Protein AF-A0A015LJF4-F1 (afdb_monomer_lite)

Radius of gyration: 34.64 Å; chains: 1; bounding box: 94×81×57 Å

Structure (mmCIF, N/CA/C/O backbone):
data_AF-A0A015LJF4-F1
#
_entry.id   AF-A0A015LJF4-F1
#
loop_
_atom_site.group_PDB
_atom_site.id
_atom_site.type_symbol
_atom_site.label_atom_id
_atom_site.label_alt_id
_atom_site.label_comp_id
_atom_site.label_asym_id
_atom_site.label_entity_id
_atom_site.label_seq_id
_atom_site.pdbx_PDB_ins_code
_atom_site.Cartn_x
_atom_site.Cartn_y
_atom_site.Cartn_z
_atom_site.occupancy
_atom_site.B_iso_or_equiv
_atom_site.auth_seq_id
_atom_site.auth_comp_id
_atom_site.auth_asym_id
_atom_site.auth_atom_id
_atom_site.pdbx_PDB_model_num
ATOM 1 N N . MET A 1 1 ? -58.225 13.973 31.823 1.00 48.03 1 MET A N 1
ATOM 2 C CA . MET A 1 1 ? -57.434 14.891 32.662 1.00 48.03 1 MET A CA 1
ATOM 3 C C . MET A 1 1 ? -56.387 15.486 31.746 1.00 48.03 1 MET A C 1
ATOM 5 O O . MET A 1 1 ? -55.594 14.730 31.207 1.00 48.03 1 MET A O 1
ATOM 9 N N . LEU A 1 2 ? -56.535 16.777 31.457 1.00 53.69 2 LEU A N 1
ATOM 10 C CA . LEU A 1 2 ? -55.571 17.608 30.741 1.00 53.69 2 LEU A CA 1
ATOM 11 C C . LEU A 1 2 ? -54.615 18.180 31.788 1.00 53.69 2 LEU A C 1
ATOM 13 O O . LEU A 1 2 ? -55.106 18.672 32.804 1.00 53.69 2 LEU A O 1
ATOM 17 N N . THR A 1 3 ? -53.315 18.125 31.532 1.00 62.03 3 THR A N 1
ATOM 18 C CA . THR A 1 3 ? -52.329 19.030 32.133 1.00 62.03 3 THR A CA 1
ATOM 19 C C . THR A 1 3 ? -51.267 19.300 31.078 1.00 62.03 3 THR A C 1
ATOM 21 O O . THR A 1 3 ? -50.456 18.425 30.769 1.00 62.03 3 THR A O 1
ATOM 24 N N . ASP A 1 4 ? -51.372 20.483 30.484 1.00 64.12 4 ASP A N 1
ATOM 25 C CA . ASP A 1 4 ? -50.277 21.211 29.863 1.00 64.12 4 ASP A CA 1
ATOM 26 C C . ASP A 1 4 ? -49.318 21.658 30.977 1.00 64.12 4 ASP A C 1
ATOM 28 O O . ASP A 1 4 ? -49.781 22.138 32.009 1.00 64.12 4 ASP A O 1
ATOM 32 N N . ASP A 1 5 ? -48.013 21.517 30.766 1.00 67.25 5 ASP A N 1
ATOM 33 C CA . ASP A 1 5 ? -47.002 22.281 31.499 1.00 67.25 5 ASP A CA 1
ATOM 34 C C . ASP A 1 5 ? -45.886 22.637 30.512 1.00 67.25 5 ASP A C 1
ATOM 36 O O . ASP A 1 5 ? -44.986 21.848 30.211 1.00 67.25 5 ASP A O 1
ATOM 40 N N . ASP A 1 6 ? -46.020 23.843 29.965 1.00 61.16 6 ASP A N 1
ATOM 41 C CA . ASP A 1 6 ? -44.953 24.627 29.363 1.00 61.16 6 ASP A CA 1
ATOM 42 C C . ASP A 1 6 ? -43.859 24.893 30.407 1.00 61.16 6 ASP A C 1
ATOM 44 O O . ASP A 1 6 ? -44.123 25.318 31.533 1.00 61.16 6 ASP A O 1
ATOM 48 N N . SER A 1 7 ? -42.599 24.712 30.029 1.00 68.25 7 SER A N 1
ATOM 49 C CA . SER A 1 7 ? -41.483 25.343 30.731 1.00 68.25 7 SER A CA 1
ATOM 50 C C . SER A 1 7 ? -40.497 25.868 29.703 1.00 68.25 7 SER A C 1
ATOM 52 O O . SER A 1 7 ? -39.673 25.143 29.152 1.00 68.25 7 SER A O 1
ATOM 54 N N . ASN A 1 8 ? -40.684 27.159 29.441 1.00 58.44 8 ASN A N 1
ATOM 55 C CA . ASN A 1 8 ? -39.765 28.078 28.800 1.00 58.44 8 ASN A CA 1
ATOM 56 C C . ASN A 1 8 ? -38.510 28.245 29.671 1.00 58.44 8 ASN A C 1
ATOM 58 O O . ASN A 1 8 ? -38.630 28.511 30.868 1.00 58.44 8 ASN A O 1
ATOM 62 N N . SER A 1 9 ? -37.330 28.159 29.069 1.00 62.78 9 SER A N 1
ATOM 63 C CA . SER A 1 9 ? -36.125 28.807 29.590 1.00 62.78 9 SER A CA 1
ATOM 64 C C . SER A 1 9 ? -35.284 29.248 28.398 1.00 62.78 9 SER A C 1
ATOM 66 O O . SER A 1 9 ? -34.620 28.440 27.748 1.00 62.78 9 SER A O 1
ATOM 68 N N . GLU A 1 10 ? -35.425 30.527 28.078 1.00 61.78 10 GLU A N 1
ATOM 69 C CA . GLU A 1 10 ? -34.532 31.298 27.224 1.00 61.78 10 GLU A CA 1
ATOM 70 C C . GLU A 1 10 ? -33.283 31.612 28.054 1.00 61.78 10 GLU A C 1
ATOM 72 O O . GLU A 1 10 ? -33.406 32.246 29.099 1.00 61.78 10 GLU A O 1
ATOM 77 N N . ASP A 1 11 ? -32.111 31.168 27.603 1.00 61.28 11 ASP A N 1
ATOM 78 C CA . ASP A 1 11 ? -30.831 31.677 28.090 1.00 61.28 11 ASP A CA 1
ATOM 79 C C . ASP A 1 11 ? -30.094 32.272 26.884 1.00 61.28 11 ASP A C 1
ATOM 81 O O . ASP A 1 11 ? -29.733 31.584 25.926 1.00 61.28 11 ASP A O 1
ATOM 85 N N . GLU A 1 12 ? -29.999 33.597 26.924 1.00 63.25 12 GLU A N 1
ATOM 86 C CA . GLU A 1 12 ? -29.239 34.468 26.037 1.00 63.25 12 GLU A CA 1
ATOM 87 C C . GLU A 1 12 ? -27.802 34.522 26.569 1.00 63.25 12 GLU A C 1
ATOM 89 O O . GLU A 1 12 ? -27.592 35.001 27.682 1.00 63.25 12 GLU A O 1
ATOM 94 N N . ASP A 1 13 ? -26.823 34.070 25.785 1.00 64.69 13 ASP A N 1
ATOM 95 C CA . ASP A 1 13 ? -25.406 34.314 26.067 1.00 64.69 13 ASP A CA 1
ATOM 96 C C . ASP A 1 13 ? -24.852 35.289 25.015 1.00 64.69 13 ASP A C 1
ATOM 98 O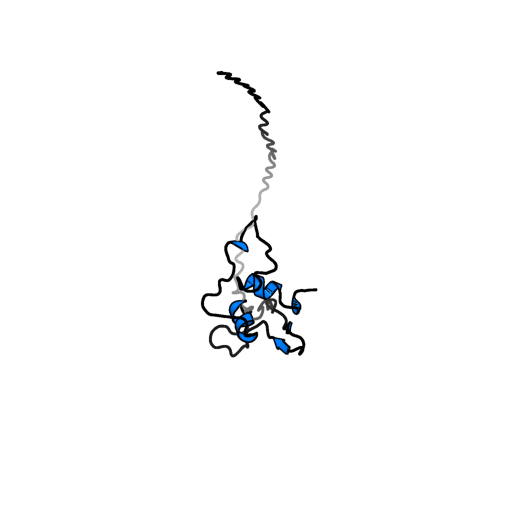 O . ASP A 1 13 ? -24.567 34.937 23.866 1.00 64.69 13 ASP A O 1
ATOM 102 N N . ASP A 1 14 ? -24.777 36.542 25.456 1.00 62.66 14 ASP A N 1
ATOM 103 C CA . ASP A 1 14 ? -24.052 37.680 24.899 1.00 62.66 14 ASP A CA 1
ATOM 104 C C . ASP A 1 14 ? -22.585 37.563 25.334 1.00 62.66 14 ASP A C 1
ATOM 106 O O . ASP A 1 14 ? -22.309 37.586 26.530 1.00 62.66 14 ASP A O 1
ATOM 110 N N . ASP A 1 15 ? -21.646 37.421 24.395 1.00 62.78 15 ASP A N 1
ATOM 111 C CA . ASP A 1 15 ? -20.235 37.660 24.701 1.00 62.78 15 ASP A CA 1
ATOM 112 C C . ASP A 1 15 ? -19.442 38.142 23.475 1.00 62.78 15 ASP A C 1
ATOM 114 O O . ASP A 1 15 ? -18.904 37.375 22.677 1.00 62.78 15 ASP A O 1
ATOM 118 N N . SER A 1 16 ? -19.380 39.472 23.404 1.00 66.50 16 SER A N 1
ATOM 119 C CA . SER A 1 16 ? -18.151 40.273 23.343 1.00 66.50 16 SER A CA 1
ATOM 120 C C . SER A 1 16 ? -17.281 40.231 22.075 1.00 66.50 16 SER A C 1
ATOM 122 O O . SER A 1 16 ? -16.502 39.312 21.822 1.00 66.50 16 SER A O 1
ATOM 124 N N . ASP A 1 17 ? -17.342 41.362 21.365 1.00 59.78 17 ASP A N 1
ATOM 125 C CA . ASP A 1 17 ? -16.367 41.881 20.403 1.00 59.78 17 ASP A CA 1
ATOM 126 C C . ASP A 1 17 ? -14.935 41.943 20.957 1.00 59.78 17 ASP A C 1
ATOM 128 O O . ASP A 1 17 ? -14.692 42.420 22.069 1.00 59.78 17 ASP A O 1
ATOM 132 N N . SER A 1 18 ? -13.968 41.623 20.098 1.00 64.19 18 SER A N 1
ATOM 133 C CA . SER A 1 18 ? -12.651 42.263 20.142 1.00 64.19 18 SER A CA 1
ATOM 134 C C . SER A 1 18 ? -12.087 42.395 18.726 1.00 64.19 18 SER A C 1
ATOM 136 O O . SER A 1 18 ? -11.568 41.435 18.152 1.00 64.19 18 SER A O 1
ATOM 138 N N . GLU A 1 19 ? -12.226 43.595 18.167 1.00 62.72 19 GLU A N 1
ATOM 139 C CA . GLU A 1 19 ? -11.496 44.080 16.997 1.00 62.72 19 GLU A CA 1
ATOM 140 C C . GLU A 1 19 ? -10.060 44.426 17.431 1.00 62.72 19 GLU A C 1
ATOM 142 O O . GLU A 1 19 ? -9.866 45.314 18.259 1.00 62.72 19 GLU A O 1
ATOM 147 N N . ASP A 1 20 ? -9.052 43.730 16.895 1.00 61.22 20 ASP A N 1
ATOM 148 C CA . ASP A 1 20 ? -7.645 44.118 17.057 1.00 61.22 20 ASP A CA 1
ATOM 149 C C . ASP A 1 20 ? -7.219 44.982 15.862 1.00 61.22 20 ASP A C 1
ATOM 151 O O . ASP A 1 20 ? -6.959 44.505 14.752 1.00 61.22 20 ASP A O 1
ATOM 155 N N . GLU A 1 21 ? -7.180 46.285 16.122 1.00 61.91 21 GLU A N 1
ATOM 156 C CA . GLU A 1 21 ? -6.672 47.341 15.256 1.00 61.91 21 GLU A CA 1
ATOM 157 C C . GLU A 1 21 ? -5.141 47.473 15.391 1.00 61.91 21 GLU A C 1
ATOM 159 O O . GLU A 1 21 ? -4.610 47.620 16.485 1.00 61.91 21 GLU A O 1
ATOM 164 N N . ASN A 1 22 ? -4.471 47.496 14.236 1.00 54.69 22 ASN A N 1
ATOM 165 C CA . ASN A 1 22 ? -3.337 48.358 13.877 1.00 54.69 22 ASN A CA 1
ATOM 166 C C . ASN A 1 22 ? -2.115 48.491 14.822 1.00 54.69 22 ASN A C 1
ATOM 168 O O . ASN A 1 22 ? -2.153 49.234 15.796 1.00 54.69 22 ASN A O 1
ATOM 172 N N . GLU A 1 23 ? -0.952 48.015 14.358 1.00 61.44 23 GLU A N 1
ATOM 173 C CA . GLU A 1 23 ? 0.319 48.726 14.570 1.00 61.44 23 GLU A CA 1
ATOM 174 C C . GLU A 1 23 ? 1.063 48.871 13.233 1.00 61.44 23 GLU A C 1
ATOM 176 O O . GLU A 1 23 ? 1.522 47.911 12.612 1.00 61.44 23 GLU A O 1
ATOM 181 N N . SER A 1 24 ? 1.108 50.114 12.765 1.00 59.81 24 SER A N 1
ATOM 182 C CA . SER A 1 24 ? 1.909 50.605 11.654 1.00 59.81 24 SER A CA 1
ATOM 183 C C . SER A 1 24 ? 3.234 51.137 12.198 1.00 59.81 24 SER A C 1
ATOM 185 O O . SER A 1 24 ? 3.218 52.151 12.896 1.00 59.81 24 SER A O 1
ATOM 187 N N . ASP A 1 25 ? 4.356 50.513 11.835 1.00 61.81 25 ASP A N 1
ATOM 188 C CA . ASP A 1 25 ? 5.683 51.077 12.087 1.00 61.81 25 ASP A CA 1
ATOM 189 C C . ASP A 1 25 ? 6.208 51.811 10.846 1.00 61.81 25 ASP A C 1
ATOM 191 O O . ASP A 1 25 ? 6.354 51.266 9.748 1.00 61.81 25 ASP A O 1
ATOM 195 N N . ASP A 1 26 ? 6.424 53.099 11.081 1.00 55.38 26 ASP A N 1
ATOM 196 C CA . ASP A 1 26 ? 6.945 54.154 10.228 1.00 55.38 26 ASP A CA 1
ATOM 197 C C . ASP A 1 26 ? 8.483 54.110 10.297 1.00 55.38 26 ASP A C 1
ATOM 199 O O . ASP A 1 26 ? 9.055 54.372 11.352 1.00 55.38 26 ASP A O 1
ATOM 203 N N . ASP A 1 27 ? 9.165 53.777 9.198 1.00 61.50 27 ASP A N 1
ATOM 204 C CA . ASP A 1 27 ? 10.615 53.982 9.074 1.00 61.50 27 ASP A CA 1
ATOM 205 C C . ASP A 1 27 ? 10.869 55.061 8.019 1.00 61.50 27 ASP A C 1
ATOM 207 O O . ASP A 1 27 ? 10.955 54.826 6.807 1.00 61.50 27 ASP A O 1
ATOM 211 N N . SER A 1 28 ? 10.931 56.289 8.523 1.00 59.94 28 SER A N 1
ATOM 212 C CA . SER A 1 28 ? 11.293 57.487 7.785 1.00 59.94 28 SER A CA 1
ATOM 213 C C . SER A 1 28 ? 12.808 57.578 7.545 1.00 59.94 28 SER A C 1
ATOM 215 O O . SER A 1 28 ? 13.604 57.577 8.475 1.00 59.94 28 SER A O 1
ATOM 217 N N . ASP A 1 29 ? 13.139 57.752 6.264 1.00 55.34 29 ASP A N 1
ATOM 218 C CA . ASP A 1 29 ? 14.147 58.642 5.661 1.00 55.34 29 ASP A CA 1
ATOM 219 C C . ASP A 1 29 ? 15.627 58.571 6.095 1.00 55.34 29 ASP A C 1
ATOM 221 O O . ASP A 1 29 ? 16.011 58.879 7.219 1.00 55.34 29 ASP A O 1
ATOM 225 N N . SER A 1 30 ? 16.497 58.344 5.107 1.00 56.94 30 SER A N 1
ATOM 226 C CA . SER A 1 30 ? 17.813 58.990 5.017 1.00 56.94 30 SER A CA 1
ATOM 227 C C . SER A 1 30 ? 18.250 59.008 3.553 1.00 56.94 30 SER A C 1
ATOM 229 O O . SER A 1 30 ? 18.708 58.008 2.996 1.00 56.94 30 SER A O 1
ATOM 231 N N . LYS A 1 31 ? 18.061 60.163 2.916 1.00 54.31 31 LYS A N 1
ATOM 232 C CA . LYS A 1 31 ? 18.763 60.557 1.695 1.00 54.31 31 LYS A CA 1
ATOM 233 C C . LYS A 1 31 ? 20.190 60.941 2.063 1.00 54.31 31 LYS A C 1
ATOM 235 O O . LYS A 1 31 ? 20.361 61.890 2.816 1.00 54.31 31 LYS A O 1
ATOM 240 N N . ASP A 1 32 ? 21.163 60.298 1.435 1.00 57.97 32 ASP A N 1
ATOM 241 C CA . ASP A 1 32 ? 22.487 60.877 1.237 1.00 57.97 32 ASP A CA 1
ATOM 242 C C . ASP A 1 32 ? 22.789 60.818 -0.263 1.00 57.97 32 ASP A C 1
ATOM 244 O O . ASP A 1 32 ? 22.927 59.748 -0.862 1.00 57.97 32 ASP A O 1
ATOM 248 N N . GLU A 1 33 ? 22.793 61.996 -0.883 1.00 57.31 33 GLU A N 1
ATOM 249 C CA . GLU A 1 33 ? 23.406 62.207 -2.185 1.00 57.31 33 GLU A CA 1
ATOM 250 C C . GLU A 1 33 ? 24.880 62.513 -1.962 1.00 57.31 33 GLU A C 1
ATOM 252 O O . GLU A 1 33 ? 25.178 63.424 -1.204 1.00 57.31 33 GLU A O 1
ATOM 257 N N . ASP A 1 34 ? 25.771 61.812 -2.663 1.00 54.41 34 ASP A N 1
ATOM 258 C CA . ASP A 1 34 ? 27.135 62.275 -2.918 1.00 54.41 34 ASP A CA 1
ATOM 259 C C . ASP A 1 34 ? 27.605 61.746 -4.289 1.00 54.41 34 ASP A C 1
ATOM 261 O O . ASP A 1 34 ? 28.019 60.602 -4.473 1.00 54.41 34 ASP A O 1
ATOM 265 N N . GLU A 1 35 ? 27.395 62.599 -5.289 1.00 57.94 35 GLU A N 1
ATOM 266 C CA . GLU A 1 35 ? 28.324 63.008 -6.351 1.00 57.94 35 GLU A CA 1
ATOM 267 C C . GLU A 1 35 ? 29.598 62.154 -6.589 1.00 57.94 35 GLU A C 1
ATOM 269 O O . GLU A 1 35 ? 30.489 62.080 -5.747 1.00 57.94 35 GLU A O 1
ATOM 274 N N . SER A 1 36 ? 29.783 61.615 -7.804 1.00 52.59 36 SER A N 1
ATOM 275 C CA . SER A 1 36 ? 30.853 62.058 -8.731 1.00 52.59 36 SER A CA 1
ATOM 276 C C . SER A 1 36 ? 31.204 61.054 -9.849 1.00 52.59 36 SER A C 1
ATOM 278 O O . SER A 1 36 ? 31.129 59.836 -9.726 1.00 52.59 36 SER A O 1
ATOM 280 N N . ASP A 1 37 ? 31.555 61.666 -10.976 1.00 54.56 37 ASP A N 1
ATOM 281 C CA . ASP A 1 37 ? 32.061 61.187 -12.261 1.00 54.56 37 ASP A CA 1
ATOM 282 C C . ASP A 1 37 ? 33.101 60.050 -12.210 1.00 54.56 37 ASP A C 1
ATOM 284 O O . ASP A 1 37 ? 34.183 60.210 -11.651 1.00 54.56 37 ASP A O 1
ATOM 288 N N . ASP A 1 38 ? 32.836 58.949 -12.924 1.00 55.34 38 ASP A N 1
ATOM 289 C CA . ASP A 1 38 ? 33.924 58.168 -13.520 1.00 55.34 38 ASP A CA 1
ATOM 290 C C . ASP A 1 38 ? 33.522 57.641 -14.905 1.00 55.34 38 ASP A C 1
ATOM 292 O O . ASP A 1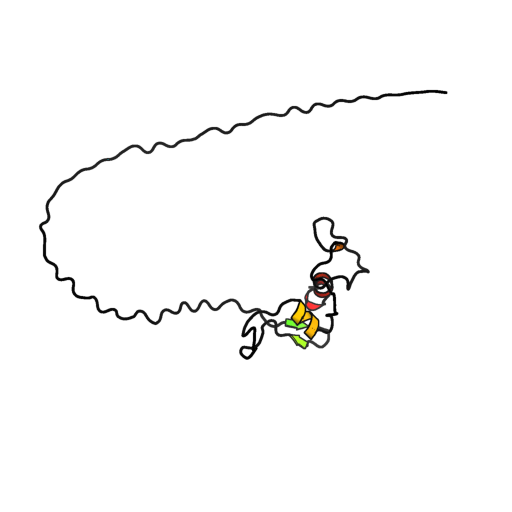 38 ? 33.022 56.531 -15.103 1.00 55.34 38 ASP A O 1
ATOM 296 N N . SER A 1 39 ? 33.680 58.534 -15.878 1.00 50.78 39 SER A N 1
ATOM 297 C CA . SER A 1 39 ? 34.350 58.279 -17.151 1.00 50.78 39 SER A CA 1
ATOM 298 C C . SER A 1 39 ? 34.219 56.863 -17.759 1.00 50.78 39 SER A C 1
ATOM 300 O O . SER A 1 39 ? 34.759 55.858 -17.295 1.00 50.78 39 SER A O 1
ATOM 302 N N . PHE A 1 40 ? 33.554 56.801 -18.918 1.00 54.47 40 PHE A N 1
ATOM 303 C CA . PHE A 1 40 ? 33.524 55.645 -19.816 1.00 54.47 40 PHE A CA 1
ATOM 304 C C . PHE A 1 40 ? 34.933 55.071 -20.058 1.00 54.47 40 PHE A C 1
ATOM 306 O O . PHE A 1 40 ? 35.681 55.541 -20.917 1.00 54.47 40 PHE A O 1
ATOM 313 N N . ARG A 1 41 ? 35.277 53.985 -19.360 1.00 52.59 41 ARG A N 1
ATOM 314 C CA . ARG A 1 41 ? 36.430 53.139 -19.691 1.00 52.59 41 ARG A CA 1
ATOM 315 C C . ARG A 1 41 ? 35.962 51.972 -20.565 1.00 52.59 41 ARG A C 1
ATOM 317 O O . ARG A 1 41 ? 35.116 51.191 -20.128 1.00 52.59 41 ARG A O 1
ATOM 324 N N . PRO A 1 42 ? 36.501 51.775 -21.783 1.00 53.84 42 PRO A N 1
ATOM 325 C CA . PRO A 1 42 ? 36.124 50.642 -22.613 1.00 53.84 42 PRO A CA 1
ATOM 326 C C . PRO A 1 42 ? 36.884 49.397 -22.137 1.00 53.84 42 PRO A C 1
ATOM 328 O O . PRO A 1 42 ? 37.974 49.086 -22.618 1.00 53.84 42 PRO A O 1
ATOM 331 N N . ALA A 1 43 ? 36.316 48.658 -21.186 1.00 50.41 43 ALA A N 1
ATOM 332 C CA . ALA A 1 43 ? 36.827 47.341 -20.828 1.00 50.41 43 ALA A CA 1
ATOM 333 C C . ALA A 1 43 ? 36.200 46.293 -21.757 1.00 50.41 43 ALA A C 1
ATOM 335 O O . ALA A 1 43 ? 35.027 45.937 -21.648 1.00 50.41 43 ALA A O 1
ATOM 336 N N . LYS A 1 44 ? 37.008 45.833 -22.716 1.00 54.41 44 LYS A N 1
ATOM 337 C CA . LYS A 1 44 ? 36.716 44.744 -23.653 1.00 54.41 44 LYS A CA 1
ATOM 338 C C . LYS A 1 44 ? 36.030 43.594 -22.916 1.00 54.41 44 LYS A C 1
ATOM 340 O O . LYS A 1 44 ? 36.646 42.919 -22.095 1.00 54.41 44 LYS A O 1
ATOM 345 N N . ARG A 1 45 ? 34.762 43.353 -23.249 1.00 47.94 45 ARG A N 1
ATOM 346 C CA . ARG A 1 45 ? 33.995 42.185 -22.817 1.00 47.94 45 ARG A CA 1
ATOM 347 C C . ARG A 1 45 ? 34.610 40.956 -23.495 1.00 47.94 45 ARG A C 1
ATOM 349 O O . ARG A 1 45 ? 34.148 40.524 -24.545 1.00 47.94 45 ARG A O 1
ATOM 356 N N . GLN A 1 46 ? 35.712 40.441 -22.947 1.00 61.94 46 GLN A N 1
ATOM 357 C CA . GLN A 1 46 ? 36.199 39.113 -23.299 1.00 61.94 46 GLN A CA 1
ATOM 358 C C . GLN A 1 46 ? 35.042 38.149 -23.059 1.00 61.94 46 GLN A C 1
ATOM 360 O O . GLN A 1 46 ? 34.429 38.152 -21.988 1.00 61.94 46 GLN A O 1
ATOM 365 N N . MET A 1 47 ? 34.706 37.368 -24.085 1.00 49.47 47 MET A N 1
ATOM 366 C CA . MET A 1 47 ? 33.807 36.242 -23.918 1.00 49.47 47 MET A CA 1
ATOM 367 C C . MET A 1 47 ? 34.431 35.355 -22.849 1.00 49.47 47 MET A C 1
ATOM 369 O O . MET A 1 47 ? 35.468 34.735 -23.070 1.00 49.47 47 MET A O 1
ATOM 373 N N . ARG A 1 48 ? 33.837 35.358 -21.655 1.00 53.12 48 ARG A N 1
ATOM 374 C CA . ARG A 1 48 ? 34.122 34.342 -20.657 1.00 53.12 48 ARG A CA 1
ATOM 375 C C . ARG A 1 48 ? 33.719 33.043 -21.336 1.00 53.12 48 ARG A C 1
ATOM 377 O O . ARG A 1 48 ? 32.533 32.837 -21.597 1.00 53.12 48 ARG A O 1
ATOM 384 N N . ASN A 1 49 ? 34.715 32.256 -21.734 1.00 57.53 49 ASN A N 1
ATOM 385 C CA . ASN A 1 49 ? 34.497 30.923 -22.259 1.00 57.53 49 ASN A CA 1
ATOM 386 C C . ASN A 1 49 ? 33.550 30.240 -21.282 1.00 57.53 49 ASN A C 1
ATOM 388 O O . ASN A 1 49 ? 33.845 30.164 -20.088 1.00 57.53 49 ASN A O 1
ATOM 392 N N . LYS A 1 50 ? 32.384 29.830 -21.784 1.00 58.91 50 LYS A N 1
ATOM 393 C CA . LYS A 1 50 ? 31.511 28.902 -21.086 1.00 58.91 50 LYS A CA 1
ATOM 394 C C . LYS A 1 50 ? 32.329 27.623 -20.953 1.00 58.91 50 LYS A C 1
ATOM 396 O O . LYS A 1 50 ? 32.298 26.777 -21.840 1.00 58.91 50 LYS A O 1
ATOM 401 N N . LEU A 1 51 ? 33.131 27.520 -19.896 1.00 52.25 51 LEU A N 1
ATOM 402 C CA . LEU A 1 51 ? 33.383 26.214 -19.329 1.00 52.25 51 LEU A CA 1
ATOM 403 C C . LEU A 1 51 ? 31.993 25.772 -18.899 1.00 52.25 51 LEU A C 1
ATOM 405 O O . LEU A 1 51 ? 31.368 26.395 -18.044 1.00 52.25 51 LEU A O 1
ATOM 409 N N . PHE A 1 52 ? 31.451 24.843 -19.670 1.00 47.16 52 PHE A N 1
ATOM 410 C CA . PHE A 1 52 ? 30.215 24.173 -19.358 1.00 47.16 52 PHE A CA 1
ATOM 411 C C . PHE A 1 52 ? 30.392 23.618 -17.946 1.00 47.16 52 PHE A C 1
ATOM 413 O O . PHE A 1 52 ? 31.164 22.683 -17.752 1.00 47.16 52 PHE A O 1
ATOM 420 N N . ASP A 1 53 ? 29.711 24.209 -16.963 1.00 45.00 53 ASP A N 1
ATOM 421 C CA . ASP A 1 53 ? 29.407 23.544 -15.697 1.00 45.00 53 ASP A CA 1
ATOM 422 C C . ASP A 1 53 ? 28.399 22.425 -16.001 1.00 45.00 53 ASP A C 1
ATOM 424 O O . ASP A 1 53 ? 27.241 22.438 -15.590 1.00 45.00 53 ASP A O 1
ATOM 428 N N . GLU A 1 54 ? 28.838 21.464 -16.802 1.00 58.41 54 GLU A N 1
ATOM 429 C CA . GLU A 1 54 ? 28.167 20.207 -17.063 1.00 58.41 54 GLU A CA 1
ATOM 430 C C . GLU A 1 54 ? 28.881 19.163 -16.218 1.00 58.41 54 GLU A C 1
ATOM 432 O O . GLU A 1 54 ? 29.607 18.339 -16.742 1.00 58.41 54 GLU A O 1
ATOM 437 N N . GLU A 1 55 ? 28.760 19.288 -14.893 1.00 55.97 55 GLU A N 1
ATOM 438 C CA . GLU A 1 55 ? 28.879 18.170 -13.943 1.00 55.97 55 GLU A CA 1
ATOM 439 C C . GLU A 1 55 ? 28.565 18.598 -12.501 1.00 55.97 55 GLU A C 1
ATOM 441 O O . GLU A 1 55 ? 29.244 18.263 -11.532 1.00 55.97 55 GLU A O 1
ATOM 446 N N . ARG A 1 56 ? 27.449 19.311 -12.315 1.00 54.44 56 ARG A N 1
ATOM 447 C CA . ARG A 1 56 ? 26.760 19.285 -11.021 1.00 54.44 56 ARG A CA 1
ATOM 448 C C . ARG A 1 56 ? 25.358 18.744 -11.201 1.00 54.44 56 ARG A C 1
ATOM 450 O O . ARG A 1 56 ? 24.365 19.428 -10.975 1.00 54.44 56 ARG A O 1
ATOM 457 N N . ALA A 1 57 ? 25.291 17.463 -11.563 1.00 55.06 57 ALA A N 1
ATOM 458 C CA . ALA A 1 57 ? 24.163 16.656 -11.144 1.00 55.06 57 ALA A CA 1
ATOM 459 C C . ALA A 1 57 ? 24.138 16.718 -9.612 1.00 55.06 57 ALA A C 1
ATOM 461 O O . ALA A 1 57 ? 24.928 16.067 -8.929 1.00 55.06 57 ALA A O 1
ATOM 462 N N . CYS A 1 58 ? 23.261 17.555 -9.062 1.00 56.94 58 CYS A N 1
ATOM 463 C CA . CYS A 1 58 ? 22.800 17.365 -7.702 1.00 56.94 58 CYS A CA 1
ATOM 464 C C . CYS A 1 58 ? 22.103 16.004 -7.717 1.00 56.94 58 CYS A C 1
ATOM 466 O O . CYS A 1 58 ? 20.944 15.899 -8.116 1.00 56.94 58 CYS A O 1
ATOM 468 N N . THR A 1 59 ? 22.842 14.941 -7.401 1.00 53.19 59 THR A N 1
ATOM 469 C CA . THR A 1 59 ? 22.296 13.607 -7.186 1.00 53.19 59 THR A CA 1
ATOM 470 C C . THR A 1 59 ? 21.509 13.663 -5.886 1.00 53.19 59 THR A C 1
ATOM 472 O O . THR A 1 59 ? 21.929 13.174 -4.839 1.00 53.19 59 THR A O 1
ATOM 475 N N . THR A 1 60 ? 20.342 14.303 -5.938 1.00 55.31 60 THR A N 1
ATOM 476 C CA . THR A 1 60 ? 19.291 14.109 -4.952 1.00 55.31 60 THR A CA 1
ATOM 477 C C . THR A 1 60 ? 18.875 12.648 -5.069 1.00 55.31 60 THR A C 1
ATOM 479 O O . THR A 1 60 ? 17.959 12.290 -5.806 1.00 55.31 60 THR A O 1
ATOM 482 N N . GLN A 1 61 ? 19.620 11.764 -4.399 1.00 65.31 61 GLN A N 1
ATOM 483 C CA . GLN A 1 61 ? 19.207 10.385 -4.198 1.00 65.31 61 GLN A CA 1
ATOM 484 C C . GLN A 1 61 ? 17.846 10.463 -3.520 1.00 65.31 61 GLN A C 1
ATOM 486 O O . GLN A 1 61 ? 17.741 10.856 -2.358 1.00 65.31 61 GLN A O 1
ATOM 491 N N . GLN A 1 62 ? 16.791 10.189 -4.285 1.00 69.50 62 GLN A N 1
ATOM 492 C CA . GLN A 1 62 ? 15.455 10.170 -3.726 1.00 69.50 62 GLN A CA 1
ATOM 493 C C . GLN A 1 62 ? 15.404 9.046 -2.686 1.00 69.50 62 GLN A C 1
ATOM 495 O O . GLN A 1 62 ? 15.950 7.968 -2.936 1.00 69.50 62 GLN A O 1
ATOM 500 N N . PRO A 1 63 ? 14.792 9.278 -1.516 1.00 77.19 63 PRO A N 1
ATOM 501 C CA . PRO A 1 63 ? 14.666 8.245 -0.502 1.00 77.19 63 PRO A CA 1
ATOM 502 C C . PRO A 1 63 ? 13.921 7.037 -1.083 1.00 77.19 63 PRO A C 1
ATOM 504 O O . PRO A 1 63 ? 12.787 7.147 -1.547 1.00 77.19 63 PRO A O 1
ATOM 507 N N . VAL A 1 64 ? 14.582 5.879 -1.063 1.00 84.44 64 VAL A N 1
ATOM 508 C CA . VAL A 1 64 ? 14.031 4.604 -1.532 1.00 84.44 64 VAL A CA 1
ATOM 509 C C . VAL A 1 64 ? 13.430 3.864 -0.339 1.00 84.44 64 VAL A C 1
ATOM 511 O O . VAL A 1 64 ? 14.058 3.760 0.717 1.00 84.44 64 VAL A O 1
ATOM 514 N N . MET A 1 65 ? 12.210 3.342 -0.491 1.00 87.62 65 MET A N 1
ATOM 515 C CA . MET A 1 65 ? 11.596 2.513 0.549 1.00 87.62 65 MET A CA 1
ATOM 516 C C . MET A 1 65 ? 12.393 1.221 0.738 1.00 87.62 65 MET A C 1
ATOM 518 O O . MET A 1 65 ? 12.691 0.525 -0.229 1.00 87.62 65 MET A O 1
ATOM 522 N N . LYS A 1 66 ? 12.711 0.896 1.993 1.00 87.44 66 LYS A N 1
ATOM 523 C CA . LYS A 1 66 ? 13.396 -0.352 2.343 1.00 87.44 66 LYS A CA 1
ATOM 524 C C . LYS A 1 66 ? 12.469 -1.549 2.147 1.00 87.44 66 LYS A C 1
ATOM 526 O O . LYS A 1 66 ? 11.260 -1.441 2.347 1.00 87.44 66 LYS A O 1
ATOM 531 N N . ASP A 1 67 ? 13.059 -2.685 1.799 1.00 90.44 67 ASP A N 1
ATOM 532 C CA . ASP A 1 67 ? 12.355 -3.962 1.759 1.00 90.44 67 ASP A CA 1
ATOM 533 C C . ASP A 1 67 ? 11.879 -4.366 3.160 1.00 90.44 67 ASP A C 1
ATOM 535 O O . ASP A 1 67 ? 12.460 -3.977 4.178 1.00 90.44 67 ASP A O 1
ATOM 539 N N . THR A 1 68 ? 10.805 -5.149 3.200 1.00 87.88 68 THR A N 1
ATOM 540 C CA . THR A 1 68 ? 10.189 -5.631 4.440 1.00 87.88 68 THR A CA 1
ATOM 541 C C . THR A 1 68 ? 10.252 -7.151 4.508 1.00 87.88 68 THR A C 1
ATOM 543 O O . THR A 1 68 ? 10.375 -7.831 3.489 1.00 87.88 68 THR A O 1
ATOM 546 N N . ILE A 1 69 ? 10.189 -7.690 5.720 1.00 89.31 69 ILE A N 1
ATOM 547 C CA . ILE A 1 69 ? 10.052 -9.124 5.976 1.00 89.31 69 ILE A CA 1
ATOM 548 C C . ILE A 1 69 ? 8.618 -9.335 6.453 1.00 89.31 69 ILE A C 1
ATOM 550 O O . ILE A 1 69 ? 8.159 -8.575 7.304 1.00 89.31 69 IL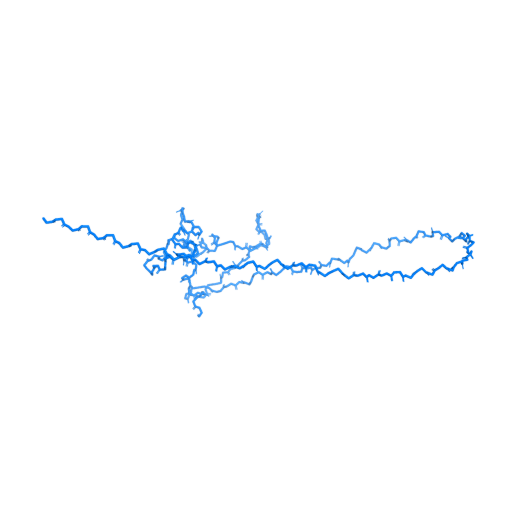E A O 1
ATOM 554 N N . PHE A 1 70 ? 7.909 -10.319 5.895 1.00 86.38 70 PHE A N 1
ATOM 555 C CA . PHE A 1 70 ? 6.517 -10.572 6.256 1.00 86.38 70 PHE A CA 1
ATOM 556 C C . PHE A 1 70 ? 6.200 -12.045 6.503 1.00 86.38 70 PHE A C 1
ATOM 558 O O . PHE A 1 70 ? 6.781 -12.951 5.892 1.00 86.38 70 PHE A O 1
ATOM 565 N N . GLY A 1 71 ? 5.204 -12.255 7.367 1.00 83.75 71 GLY A N 1
ATOM 566 C CA . GLY A 1 71 ? 4.665 -13.572 7.704 1.00 83.75 71 GLY A CA 1
ATOM 567 C C . GLY A 1 71 ? 5.576 -14.423 8.605 1.00 83.75 71 GLY A C 1
ATOM 568 O O . GLY A 1 71 ? 6.726 -14.066 8.856 1.00 83.75 71 GLY A O 1
ATOM 569 N N . PRO A 1 72 ? 5.076 -15.574 9.093 1.00 82.00 72 PRO A N 1
ATOM 570 C CA . PRO A 1 72 ? 5.831 -16.465 9.983 1.00 82.00 72 PRO A CA 1
ATOM 571 C C . PRO A 1 72 ? 7.076 -17.070 9.314 1.00 82.00 72 PRO A C 1
ATOM 573 O O . PRO A 1 72 ? 8.047 -17.392 9.992 1.00 82.00 72 PRO A O 1
ATOM 576 N N . ASP A 1 73 ? 7.071 -17.166 7.983 1.00 85.44 73 ASP A N 1
ATOM 577 C CA . ASP A 1 73 ? 8.166 -17.735 7.193 1.00 85.44 73 ASP A CA 1
ATOM 578 C C . ASP A 1 73 ? 9.290 -16.723 6.897 1.00 85.44 73 ASP A C 1
ATOM 580 O O . ASP A 1 73 ? 10.232 -17.046 6.174 1.00 85.44 73 ASP A O 1
ATOM 584 N N . ASN A 1 74 ? 9.201 -15.493 7.426 1.00 85.00 74 ASN A N 1
ATOM 585 C CA . ASN A 1 74 ? 10.152 -14.402 7.185 1.00 85.00 74 ASN A CA 1
ATOM 586 C C . ASN A 1 74 ? 10.416 -14.148 5.692 1.00 85.00 74 ASN A C 1
ATOM 588 O O . ASN A 1 74 ? 11.559 -13.996 5.245 1.00 85.00 74 ASN A O 1
ATOM 592 N N . LYS A 1 75 ? 9.350 -14.096 4.892 1.00 89.19 75 LYS A N 1
ATOM 593 C CA . LYS A 1 75 ? 9.480 -13.904 3.451 1.00 89.19 75 LYS A CA 1
ATOM 594 C C . LYS A 1 75 ? 9.858 -12.457 3.145 1.00 89.19 75 LYS A C 1
ATOM 596 O O . LYS A 1 75 ? 9.219 -11.524 3.624 1.00 89.19 75 LYS A O 1
ATOM 601 N N . LEU A 1 76 ? 10.870 -12.268 2.302 1.00 90.81 76 LEU A N 1
ATOM 602 C CA . LEU A 1 76 ? 11.271 -10.941 1.842 1.00 90.81 76 LEU A CA 1
ATOM 603 C C . LEU A 1 76 ? 10.235 -10.383 0.856 1.00 90.81 76 LEU A C 1
ATOM 605 O O . LEU A 1 76 ? 9.879 -11.034 -0.131 1.00 90.81 76 LEU A O 1
ATOM 609 N N . GLN A 1 77 ? 9.765 -9.167 1.116 1.00 91.19 77 GLN A N 1
ATOM 610 C CA . GLN A 1 77 ? 8.887 -8.402 0.242 1.00 91.19 77 GLN A CA 1
ATOM 611 C C . GLN A 1 77 ? 9.551 -7.092 -0.149 1.00 91.19 77 GLN A C 1
ATOM 613 O O . GLN A 1 77 ? 9.751 -6.198 0.676 1.00 91.19 77 GLN A O 1
ATOM 618 N N . SER A 1 78 ? 9.831 -6.962 -1.445 1.00 93.06 78 SER A N 1
ATOM 619 C CA . SER A 1 78 ? 10.358 -5.712 -1.961 1.00 93.06 78 SER A CA 1
ATOM 620 C C . SER A 1 78 ? 9.278 -4.642 -2.039 1.00 93.06 78 SER A C 1
ATOM 622 O O . SER A 1 78 ? 8.203 -4.891 -2.596 1.00 93.06 78 SER A O 1
ATOM 624 N N . MET A 1 79 ? 9.577 -3.457 -1.505 1.00 92.81 79 MET A N 1
ATOM 625 C CA . MET A 1 79 ? 8.660 -2.309 -1.480 1.00 92.81 79 MET A CA 1
ATOM 626 C C . MET A 1 79 ? 8.765 -1.434 -2.729 1.00 92.81 79 MET A C 1
ATOM 628 O O . MET A 1 79 ? 7.958 -0.526 -2.914 1.00 92.81 79 MET A O 1
ATOM 632 N N . VAL A 1 80 ? 9.732 -1.714 -3.602 1.00 94.00 80 VAL A N 1
ATOM 633 C CA . VAL A 1 80 ? 10.030 -0.930 -4.800 1.00 94.00 80 VAL A CA 1
ATOM 634 C C . VAL A 1 80 ? 10.029 -1.858 -6.007 1.00 94.00 80 VAL A C 1
ATOM 636 O O . VAL A 1 80 ? 10.392 -3.031 -5.931 1.00 94.00 80 VAL A O 1
ATOM 639 N N . PHE A 1 81 ? 9.537 -1.368 -7.135 1.00 93.75 81 PHE A N 1
ATOM 640 C CA . PHE A 1 81 ? 9.613 -2.103 -8.386 1.00 93.75 81 PHE A CA 1
ATOM 641 C C . PHE A 1 81 ? 11.063 -2.167 -8.883 1.00 93.75 81 PHE A C 1
ATOM 643 O O . PHE A 1 81 ? 11.793 -1.182 -8.774 1.00 93.75 81 PHE A O 1
ATOM 650 N N . PRO A 1 82 ? 11.484 -3.291 -9.486 1.00 92.31 82 PRO A N 1
ATOM 651 C CA . PRO A 1 82 ? 12.830 -3.408 -10.027 1.00 92.31 82 PRO A CA 1
ATOM 652 C C . PRO A 1 82 ? 13.061 -2.391 -11.152 1.00 92.31 82 PRO A C 1
ATOM 654 O O . PRO A 1 82 ? 12.124 -1.951 -11.823 1.00 92.31 82 PRO A O 1
ATOM 657 N N . SER A 1 83 ? 14.324 -2.072 -11.417 1.00 91.81 83 SER A N 1
ATOM 658 C CA . SER A 1 83 ? 14.724 -1.162 -12.499 1.00 91.81 83 SER A CA 1
ATOM 659 C C . SER A 1 83 ? 14.257 -1.618 -13.886 1.00 91.81 83 SER A C 1
ATOM 661 O O . SER A 1 83 ? 14.021 -0.789 -14.756 1.00 91.81 83 SER A O 1
ATOM 663 N N . ASN A 1 84 ? 14.062 -2.926 -14.078 1.00 94.00 84 ASN A N 1
ATOM 664 C CA . ASN A 1 84 ? 13.564 -3.519 -15.320 1.00 94.00 84 ASN A CA 1
ATOM 665 C C . ASN A 1 84 ? 12.021 -3.549 -15.420 1.00 94.00 84 ASN A C 1
ATOM 667 O O . ASN A 1 84 ? 11.463 -4.246 -16.267 1.00 94.00 84 ASN A O 1
ATOM 671 N N . HIS A 1 85 ? 11.291 -2.873 -14.524 1.00 90.50 85 HIS A N 1
ATOM 672 C CA . HIS A 1 85 ? 9.829 -2.885 -14.567 1.00 90.50 85 HIS A CA 1
ATOM 673 C C . HIS A 1 85 ? 9.311 -2.049 -15.754 1.00 90.50 85 HIS A C 1
ATOM 675 O O . HIS A 1 85 ? 9.619 -0.860 -15.832 1.00 90.50 85 HIS A O 1
ATOM 681 N N . PRO A 1 86 ? 8.455 -2.603 -16.636 1.00 93.69 86 PRO A N 1
ATOM 682 C CA . PRO A 1 86 ? 8.109 -1.977 -17.917 1.00 93.69 86 PRO A CA 1
ATOM 683 C C . PRO A 1 86 ? 7.356 -0.649 -17.784 1.00 93.69 86 PRO A C 1
ATOM 685 O O . PRO A 1 86 ? 7.370 0.162 -18.702 1.00 93.69 86 PRO A O 1
ATOM 688 N N . LYS A 1 87 ? 6.665 -0.434 -16.658 1.00 93.81 87 LYS A N 1
ATOM 689 C CA . LYS A 1 87 ? 5.789 0.732 -16.454 1.00 93.81 87 LYS A CA 1
ATOM 690 C C . LYS A 1 87 ? 6.202 1.640 -15.294 1.00 93.81 87 LYS A C 1
ATOM 692 O O . LYS A 1 87 ? 5.843 2.809 -15.281 1.00 93.81 87 LYS A O 1
ATOM 697 N N . TYR A 1 88 ? 6.923 1.101 -14.315 1.00 91.12 88 TYR A N 1
ATOM 698 C CA . TYR A 1 88 ? 7.162 1.752 -13.018 1.00 91.12 88 TYR A CA 1
ATOM 699 C C . TYR A 1 88 ? 8.569 1.422 -12.486 1.00 91.12 88 TYR A C 1
ATOM 701 O O . TYR A 1 88 ? 8.681 0.843 -11.412 1.00 91.12 88 TYR A O 1
ATOM 709 N N . PRO A 1 89 ? 9.649 1.685 -13.238 1.00 92.25 89 PRO A N 1
ATOM 710 C CA . PRO A 1 89 ? 10.999 1.320 -12.812 1.00 92.25 89 PRO A CA 1
ATOM 711 C C . PRO A 1 89 ? 11.422 2.111 -11.567 1.00 92.25 89 PRO A C 1
ATOM 713 O O . PRO A 1 89 ? 11.251 3.329 -11.527 1.00 92.25 89 PRO A O 1
ATOM 716 N N . ASN A 1 90 ? 11.977 1.428 -10.558 1.00 90.06 90 ASN A N 1
ATOM 717 C CA . ASN A 1 90 ? 12.451 2.017 -9.293 1.00 90.06 90 ASN A CA 1
ATOM 718 C C . ASN A 1 90 ? 11.396 2.826 -8.508 1.00 90.06 90 ASN A C 1
ATOM 720 O O . ASN A 1 90 ? 11.747 3.633 -7.649 1.00 90.06 90 ASN A O 1
ATOM 724 N N . GLN A 1 91 ? 10.105 2.630 -8.784 1.00 90.94 91 GLN A N 1
ATOM 725 C CA . GLN A 1 91 ? 9.026 3.319 -8.073 1.00 90.94 91 GLN A CA 1
ATOM 726 C C . GLN A 1 91 ? 8.523 2.487 -6.889 1.00 90.94 91 GLN A C 1
ATOM 728 O O . GLN A 1 91 ? 8.509 1.255 -6.974 1.00 90.94 91 GLN A O 1
ATOM 733 N N . PRO A 1 92 ? 8.068 3.120 -5.795 1.00 92.75 92 PRO A N 1
ATOM 734 C CA . PRO A 1 92 ? 7.469 2.399 -4.682 1.00 92.75 92 PRO A CA 1
ATOM 735 C C . PRO A 1 92 ? 6.176 1.696 -5.111 1.00 92.75 92 PRO A C 1
ATOM 737 O O . PRO A 1 92 ? 5.383 2.206 -5.908 1.00 92.75 92 PRO A O 1
ATOM 740 N N . LYS A 1 93 ? 5.948 0.506 -4.561 1.00 94.50 93 LYS A N 1
ATOM 741 C CA . LYS A 1 93 ? 4.733 -0.274 -4.785 1.00 94.50 93 LYS A CA 1
ATOM 742 C C . LYS A 1 93 ? 3.582 0.293 -3.959 1.00 94.50 93 LYS A C 1
ATOM 744 O O . LYS A 1 93 ? 3.730 0.622 -2.787 1.00 94.50 93 LYS A O 1
ATOM 749 N N . GLY A 1 94 ? 2.395 0.345 -4.558 1.00 92.88 94 GLY A N 1
ATOM 750 C CA . GLY A 1 94 ? 1.170 0.702 -3.843 1.00 92.88 94 GLY A CA 1
ATOM 751 C C . GLY A 1 94 ? 0.595 -0.462 -3.028 1.00 92.88 94 GLY A C 1
ATOM 752 O O . GLY A 1 94 ? 0.864 -1.630 -3.315 1.00 92.88 94 GLY A O 1
ATOM 753 N N . ILE A 1 95 ? -0.299 -0.141 -2.084 1.00 92.44 95 ILE A N 1
ATOM 754 C CA . ILE A 1 95 ? -1.018 -1.114 -1.233 1.00 92.44 95 ILE A CA 1
ATOM 7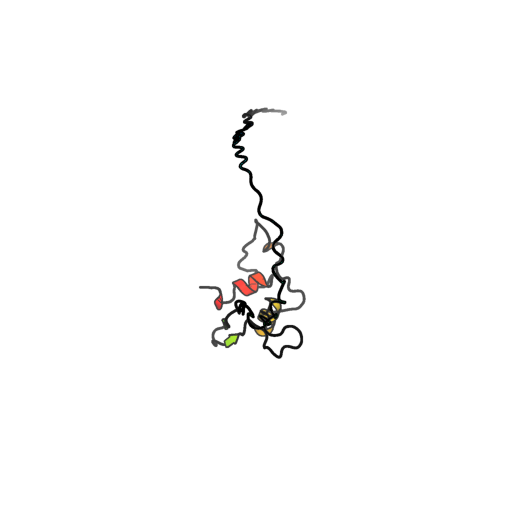55 C C . ILE A 1 95 ? -1.622 -2.268 -2.040 1.00 92.44 95 ILE A C 1
ATOM 757 O O . ILE A 1 95 ? -1.528 -3.422 -1.634 1.00 92.44 95 ILE A O 1
ATOM 761 N N . LYS A 1 96 ? -2.204 -1.979 -3.210 1.00 93.94 96 LYS A N 1
ATOM 762 C CA . LYS A 1 96 ? -2.799 -3.006 -4.071 1.00 93.94 96 LYS A CA 1
ATOM 763 C C . LYS A 1 96 ? -1.774 -4.059 -4.497 1.00 93.94 96 LYS A C 1
ATOM 765 O O . LYS A 1 96 ? -2.046 -5.246 -4.374 1.00 93.94 96 LYS A O 1
ATOM 770 N N . GLN A 1 97 ? -0.607 -3.632 -4.979 1.00 94.69 97 GLN A N 1
ATOM 771 C CA . GLN A 1 97 ? 0.437 -4.545 -5.449 1.00 94.69 97 GLN A CA 1
ATOM 772 C C . GLN A 1 97 ? 0.976 -5.400 -4.297 1.00 94.69 97 GLN A C 1
ATOM 774 O O . GLN A 1 97 ? 1.104 -6.613 -4.438 1.00 94.69 97 GLN A O 1
ATOM 779 N N . ILE A 1 98 ? 1.212 -4.777 -3.140 1.00 93.00 98 ILE A N 1
ATOM 780 C CA . ILE A 1 98 ? 1.664 -5.462 -1.924 1.00 93.00 98 ILE A CA 1
ATOM 781 C C . ILE A 1 98 ? 0.653 -6.527 -1.478 1.00 93.00 98 ILE A C 1
ATOM 783 O O . ILE A 1 98 ? 1.045 -7.653 -1.178 1.00 93.00 98 ILE A O 1
ATOM 787 N N . LEU A 1 99 ? -0.647 -6.213 -1.481 1.00 93.44 99 LEU A N 1
ATOM 788 C CA . LEU A 1 99 ? -1.693 -7.172 -1.110 1.00 93.44 99 LEU A CA 1
ATOM 789 C C . LEU A 1 99 ? -1.861 -8.305 -2.131 1.00 93.44 99 LEU A C 1
ATOM 791 O O . LEU A 1 99 ? -2.194 -9.419 -1.733 1.00 93.44 99 LEU A O 1
ATOM 795 N N . ILE A 1 100 ? -1.621 -8.052 -3.422 1.00 93.94 100 ILE A N 1
ATOM 796 C CA . ILE A 1 100 ? -1.608 -9.103 -4.453 1.00 93.94 100 ILE A CA 1
ATOM 797 C C . ILE A 1 100 ? -0.460 -10.082 -4.189 1.00 93.94 100 ILE A C 1
ATOM 799 O O . ILE A 1 100 ? -0.684 -11.288 -4.171 1.00 93.94 100 ILE A O 1
ATOM 803 N N . GLU A 1 101 ? 0.748 -9.579 -3.923 1.00 93.00 101 GLU A N 1
ATOM 804 C CA . GLU A 1 101 ? 1.923 -10.413 -3.618 1.00 93.00 101 GLU A CA 1
ATOM 805 C C . GLU A 1 101 ? 1.751 -11.240 -2.334 1.00 93.00 101 GLU A C 1
ATOM 807 O O . GLU A 1 101 ? 2.288 -12.345 -2.233 1.00 93.00 101 GLU A O 1
ATOM 812 N N . ARG A 1 102 ? 0.969 -10.726 -1.375 1.00 91.31 102 ARG A N 1
ATOM 813 C CA . ARG A 1 102 ? 0.582 -11.431 -0.141 1.00 91.31 102 ARG A CA 1
ATOM 814 C C . ARG A 1 102 ? -0.617 -12.376 -0.313 1.00 91.31 102 ARG A C 1
ATOM 816 O O . ARG A 1 102 ? -0.934 -13.103 0.619 1.00 91.31 102 ARG A O 1
ATOM 823 N N . GLY A 1 103 ? -1.297 -12.371 -1.464 1.00 91.75 103 GLY A N 1
ATOM 824 C CA . GLY A 1 103 ? -2.485 -13.201 -1.713 1.00 91.75 103 GLY A CA 1
ATOM 825 C C . GLY A 1 103 ? -3.755 -12.748 -0.979 1.00 91.75 103 GLY A C 1
ATOM 826 O O . GLY A 1 103 ? -4.695 -13.523 -0.843 1.00 91.75 103 GLY A O 1
ATOM 827 N N . LEU A 1 104 ? -3.795 -11.501 -0.503 1.00 92.81 104 LEU A N 1
ATOM 828 C CA . LEU A 1 104 ? -4.905 -10.935 0.278 1.00 92.81 104 LEU A CA 1
ATOM 829 C C . LEU A 1 104 ? -5.832 -10.043 -0.558 1.00 92.81 104 LEU A C 1
ATOM 831 O O . LEU A 1 104 ? -6.895 -9.627 -0.100 1.00 92.81 104 LEU A O 1
ATOM 835 N N . TRP A 1 105 ? -5.418 -9.700 -1.778 1.00 94.50 105 TRP A N 1
ATOM 836 C CA . TRP A 1 105 ? -6.211 -8.870 -2.675 1.00 94.50 105 TRP A CA 1
ATOM 837 C C . TRP A 1 105 ? -7.328 -9.673 -3.351 1.00 94.50 105 TRP A C 1
ATOM 839 O O . TRP A 1 105 ? -7.076 -10.717 -3.947 1.00 94.50 105 TRP A O 1
ATOM 849 N N . HIS A 1 106 ? -8.542 -9.122 -3.364 1.00 93.56 106 HIS A N 1
ATOM 850 C CA . HIS A 1 106 ? -9.663 -9.649 -4.141 1.00 93.56 106 HIS A CA 1
ATOM 851 C C . HIS A 1 106 ? -10.341 -8.555 -4.976 1.00 93.56 106 HIS A C 1
ATOM 853 O O . HIS A 1 106 ? -10.185 -7.352 -4.741 1.00 93.56 106 HIS A O 1
ATOM 859 N N . ASN A 1 107 ? -11.109 -8.972 -5.982 1.00 92.75 107 ASN A N 1
ATOM 860 C CA . ASN A 1 107 ? -11.825 -8.052 -6.863 1.00 92.75 107 ASN A CA 1
ATOM 861 C C . ASN A 1 107 ? -12.857 -7.233 -6.072 1.00 92.75 107 ASN A C 1
ATOM 863 O O . ASN A 1 107 ? -13.517 -7.750 -5.172 1.00 92.75 107 ASN A O 1
ATOM 867 N N . GLY A 1 108 ? -12.970 -5.942 -6.394 1.00 90.56 108 GLY A N 1
ATOM 868 C CA . GLY A 1 108 ? -13.889 -5.018 -5.718 1.00 90.56 108 GLY A CA 1
ATOM 869 C C . GLY A 1 108 ? -13.441 -4.537 -4.331 1.00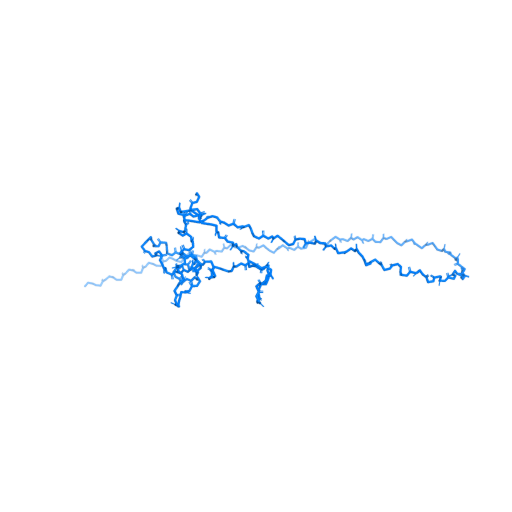 90.56 108 GLY A C 1
ATOM 870 O O . GLY A 1 108 ? -14.169 -3.770 -3.705 1.00 90.56 108 GLY A O 1
ATOM 871 N N . LEU A 1 109 ? -12.255 -4.933 -3.847 1.00 93.12 109 LEU A N 1
ATOM 872 C CA . LEU A 1 109 ? -11.731 -4.442 -2.574 1.00 93.12 109 LEU A CA 1
ATOM 873 C C . LEU A 1 109 ? -11.453 -2.932 -2.649 1.00 93.12 109 LEU A C 1
ATOM 875 O O . LEU A 1 109 ? -10.631 -2.462 -3.440 1.00 93.12 109 LEU A O 1
ATOM 879 N N . ARG A 1 110 ? -12.140 -2.163 -1.801 1.00 93.19 110 ARG A N 1
ATOM 880 C CA . ARG A 1 110 ? -11.919 -0.717 -1.661 1.00 93.19 110 ARG A CA 1
ATOM 881 C C . ARG A 1 110 ? -10.660 -0.457 -0.832 1.00 93.19 110 ARG A C 1
ATOM 883 O O . ARG A 1 110 ? -10.362 -1.208 0.097 1.00 93.19 110 ARG A O 1
ATOM 890 N N . LEU A 1 111 ? -9.952 0.635 -1.138 1.00 92.06 111 LEU A N 1
ATOM 891 C CA . LEU A 1 111 ? -8.796 1.079 -0.348 1.00 92.06 111 LEU A CA 1
ATOM 892 C C . LEU A 1 111 ? -9.213 1.343 1.104 1.00 92.06 111 LEU A C 1
ATOM 894 O O . LEU A 1 111 ? -8.686 0.743 2.038 1.00 92.06 111 LEU A O 1
ATOM 898 N N . GLU A 1 112 ? -10.243 2.167 1.257 1.00 90.69 112 GLU A N 1
ATOM 899 C CA . GLU A 1 112 ? -10.891 2.481 2.518 1.00 90.69 112 GLU A CA 1
ATOM 900 C C . GLU A 1 112 ? -12.409 2.407 2.323 1.00 90.69 112 GLU A C 1
ATOM 902 O O . GLU A 1 112 ? -12.948 2.827 1.294 1.00 90.69 112 GLU A O 1
ATOM 907 N N . CYS A 1 113 ? -13.100 1.808 3.286 1.00 89.31 113 CYS A N 1
ATOM 908 C CA . CYS A 1 113 ? -14.555 1.713 3.293 1.00 89.31 113 CYS A CA 1
ATOM 909 C C . CYS A 1 113 ? -15.149 2.831 4.157 1.00 89.31 113 CYS A C 1
ATOM 911 O O . CYS A 1 113 ? -14.473 3.360 5.033 1.00 89.31 113 CYS A O 1
ATOM 913 N N . GLU A 1 114 ? -16.427 3.150 3.957 1.00 87.12 114 GLU A N 1
ATOM 914 C CA . GLU A 1 114 ? -17.108 4.233 4.687 1.00 87.12 114 GLU A CA 1
ATOM 915 C C . GLU A 1 114 ? -17.044 4.081 6.208 1.00 87.12 114 GLU A C 1
ATOM 917 O O . GLU A 1 114 ? -16.831 5.069 6.892 1.00 87.12 114 GLU A O 1
ATOM 922 N N . LEU A 1 115 ? -17.123 2.854 6.738 1.00 85.81 115 LEU A N 1
ATOM 923 C CA . LEU A 1 115 ? -17.022 2.634 8.188 1.00 85.81 115 LEU A CA 1
ATOM 924 C C . LEU A 1 115 ? -15.594 2.775 8.734 1.00 85.81 115 LEU A C 1
ATOM 926 O O . LEU A 1 115 ? -15.412 3.013 9.925 1.00 85.81 115 LEU A O 1
ATOM 930 N N . CYS A 1 116 ? -14.574 2.590 7.888 1.00 85.88 116 CYS A N 1
ATOM 931 C CA . CYS A 1 116 ? -13.182 2.817 8.281 1.00 85.88 116 CYS A CA 1
ATOM 932 C C . CYS A 1 116 ? 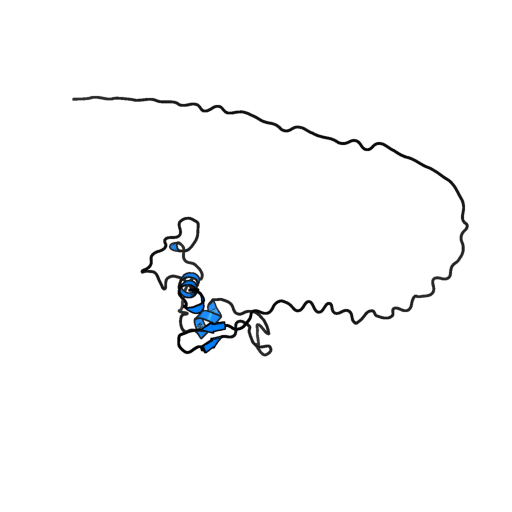-12.735 4.267 8.070 1.00 85.88 116 CYS A C 1
ATOM 934 O O . CYS A 1 116 ? -11.694 4.638 8.607 1.00 85.88 116 CYS A O 1
ATOM 936 N N . LYS A 1 117 ? -13.510 5.049 7.312 1.00 85.38 117 LYS A N 1
ATOM 937 C CA . LYS A 1 117 ? -13.206 6.423 6.927 1.00 85.38 117 LYS A CA 1
ATOM 938 C C . LYS A 1 117 ? -13.802 7.419 7.927 1.00 85.38 117 LYS A C 1
ATOM 940 O O . LYS A 1 117 ? -14.937 7.271 8.366 1.00 85.38 117 LYS A O 1
ATOM 945 N N . GLY A 1 118 ? -13.075 8.503 8.191 1.00 82.69 118 GLY A N 1
ATOM 946 C CA . GLY A 1 118 ? -13.585 9.667 8.924 1.00 82.69 118 GLY A CA 1
ATOM 947 C C . GLY A 1 118 ? -13.454 9.581 10.448 1.00 82.69 118 GLY A C 1
ATOM 948 O O . GLY A 1 118 ? -12.819 8.678 10.987 1.00 82.69 118 GLY A O 1
ATOM 949 N N . LYS A 1 119 ? -14.035 10.574 11.139 1.00 76.75 119 LYS A N 1
ATOM 950 C CA . LYS A 1 119 ? -13.902 10.767 12.597 1.00 76.75 119 LYS A CA 1
ATOM 951 C C . LYS A 1 119 ? -14.636 9.692 13.410 1.00 76.75 119 LYS A C 1
ATOM 953 O O . LYS A 1 119 ? -14.141 9.266 14.444 1.00 76.75 119 LYS A O 1
ATOM 958 N N . ASN A 1 120 ? -15.761 9.192 12.896 1.00 76.75 120 ASN A N 1
ATOM 959 C CA . ASN A 1 120 ? -16.582 8.161 13.542 1.00 76.75 120 ASN A CA 1
ATOM 960 C C . ASN A 1 120 ? -16.211 6.757 13.048 1.00 76.75 120 ASN A C 1
ATOM 962 O O . ASN A 1 120 ? -17.071 5.976 12.639 1.00 76.75 120 ASN A O 1
ATOM 966 N N . LYS A 1 121 ? -14.910 6.455 13.031 1.00 78.94 121 LYS A N 1
ATOM 967 C CA . LYS A 1 121 ? -14.400 5.159 12.589 1.00 78.94 121 LYS A CA 1
ATOM 968 C C . LYS A 1 121 ? -14.926 4.062 13.513 1.00 78.94 121 LYS A C 1
ATOM 970 O O . LYS A 1 121 ? -14.525 3.981 14.672 1.00 78.94 121 LYS A O 1
ATOM 975 N N . GLN A 1 122 ? -15.781 3.184 12.993 1.00 76.38 122 GLN A N 1
ATOM 976 C CA . GLN A 1 122 ? -16.216 2.013 13.748 1.00 76.38 122 GLN A CA 1
ATOM 977 C C . GLN A 1 122 ? -15.114 0.955 13.709 1.00 76.38 122 GLN A C 1
ATOM 979 O O . GLN A 1 122 ? -14.837 0.341 12.673 1.00 76.38 122 GLN A O 1
ATOM 984 N N . ILE A 1 123 ? -14.459 0.758 14.852 1.00 73.88 123 ILE A N 1
ATOM 985 C CA . ILE A 1 123 ? -13.476 -0.306 15.042 1.00 73.88 123 ILE A CA 1
ATOM 986 C C . ILE A 1 123 ? -14.236 -1.560 15.466 1.00 73.88 123 ILE A C 1
ATOM 988 O O . ILE A 1 123 ? -14.332 -1.890 16.641 1.00 73.88 123 ILE A O 1
ATOM 992 N N . ASP A 1 124 ? -14.789 -2.256 14.481 1.00 76.88 124 ASP A N 1
ATOM 993 C CA . ASP A 1 124 ? -15.318 -3.600 14.675 1.00 76.88 124 ASP A CA 1
ATOM 994 C C . ASP A 1 124 ? -14.186 -4.620 14.470 1.00 76.88 124 ASP A C 1
ATOM 996 O O . ASP A 1 124 ? -13.553 -4.679 13.406 1.00 76.88 124 ASP A O 1
ATOM 1000 N N . LEU A 1 125 ? -13.901 -5.402 15.513 1.00 78.44 125 LEU A N 1
ATOM 1001 C CA . LEU A 1 125 ? -12.866 -6.438 15.510 1.00 78.44 125 LEU A CA 1
ATOM 1002 C C . LEU A 1 125 ? -13.231 -7.627 14.615 1.00 78.44 125 LEU A C 1
ATOM 1004 O O . LEU A 1 125 ? -12.335 -8.305 14.121 1.00 78.44 125 LEU A O 1
ATOM 1008 N N . THR A 1 126 ? -14.518 -7.857 14.350 1.00 83.25 126 THR A N 1
ATOM 1009 C CA . THR A 1 126 ? -14.968 -8.935 13.455 1.00 83.25 126 THR A CA 1
ATOM 1010 C C . THR A 1 126 ? -14.752 -8.579 11.982 1.00 83.25 126 THR A C 1
ATOM 1012 O O . THR A 1 126 ? -14.603 -9.450 11.121 1.00 83.25 126 THR A O 1
ATOM 1015 N N . ARG A 1 127 ? -14.651 -7.279 11.674 1.00 83.00 127 ARG A N 1
ATOM 1016 C CA . ARG A 1 127 ? -14.584 -6.747 10.310 1.00 83.00 127 ARG A CA 1
ATOM 1017 C C . ARG A 1 127 ? -13.159 -6.638 9.773 1.00 83.00 127 ARG A C 1
ATOM 1019 O O . ARG A 1 127 ? -12.703 -5.577 9.339 1.00 83.00 127 ARG A O 1
ATOM 1026 N N . ILE A 1 128 ? -12.456 -7.763 9.772 1.00 86.25 128 ILE A N 1
ATOM 1027 C CA . ILE A 1 128 ? -11.031 -7.837 9.422 1.00 86.25 128 ILE A CA 1
ATOM 1028 C C . ILE A 1 128 ? -10.734 -7.621 7.926 1.00 86.25 128 ILE A C 1
ATOM 1030 O O . ILE A 1 128 ? -9.722 -7.018 7.586 1.00 86.25 128 ILE A O 1
ATOM 1034 N N . ASN A 1 129 ? -11.652 -8.010 7.032 1.00 88.88 129 ASN A N 1
ATOM 1035 C CA . ASN A 1 129 ? -11.426 -8.027 5.576 1.00 88.88 129 ASN A CA 1
ATOM 1036 C C . ASN A 1 129 ? -12.242 -6.974 4.801 1.00 88.88 129 ASN A C 1
ATOM 1038 O O . ASN A 1 129 ? -12.599 -7.181 3.646 1.00 88.88 129 ASN A O 1
ATOM 1042 N N . CYS A 1 130 ? -12.601 -5.849 5.426 1.00 89.75 130 CYS A N 1
ATOM 1043 C CA . CYS A 1 130 ? -13.528 -4.891 4.806 1.00 89.75 130 CYS A CA 1
ATOM 1044 C C . CYS A 1 130 ? -12.901 -3.886 3.827 1.00 89.75 130 CYS A C 1
ATOM 1046 O O . CYS A 1 130 ? -13.593 -3.380 2.943 1.00 89.75 130 CYS A O 1
ATOM 1048 N N . CYS A 1 131 ? -11.624 -3.547 3.992 1.00 92.31 131 CYS A N 1
ATOM 1049 C CA . CYS A 1 131 ? -10.895 -2.664 3.087 1.00 92.31 131 CYS A CA 1
ATOM 1050 C C . CYS A 1 131 ? -9.395 -2.958 3.133 1.00 92.31 131 CYS A C 1
ATOM 1052 O O . CYS A 1 131 ? -8.892 -3.536 4.098 1.00 92.31 131 CYS A O 1
ATOM 1054 N N . ALA A 1 132 ? -8.677 -2.527 2.098 1.00 94.00 132 ALA A N 1
ATOM 1055 C CA . ALA A 1 132 ? -7.245 -2.763 1.971 1.00 94.00 132 ALA A CA 1
ATOM 1056 C C . ALA A 1 132 ? -6.448 -2.185 3.152 1.00 94.00 132 ALA A C 1
ATOM 1058 O O . ALA A 1 132 ? -5.561 -2.860 3.670 1.00 94.00 132 ALA A O 1
ATOM 1059 N N . CYS A 1 133 ? -6.796 -0.982 3.624 1.00 90.75 133 CYS A N 1
ATOM 1060 C CA . CYS A 1 133 ? -6.147 -0.386 4.794 1.00 90.75 133 CYS A CA 1
ATOM 1061 C C . CYS A 1 133 ? -6.345 -1.238 6.055 1.00 90.75 133 CYS A C 1
ATOM 1063 O O . CYS A 1 133 ? -5.385 -1.465 6.782 1.00 90.75 133 CYS A O 1
ATOM 1065 N N . LYS A 1 134 ? -7.559 -1.756 6.301 1.00 91.62 134 LYS A N 1
ATOM 1066 C CA . LYS A 1 134 ? -7.839 -2.595 7.478 1.00 91.62 134 LYS A CA 1
ATOM 1067 C C . LYS A 1 134 ? -7.082 -3.920 7.417 1.00 91.62 134 LYS A C 1
ATOM 1069 O O . LYS A 1 134 ? -6.484 -4.299 8.417 1.00 91.62 134 LYS A O 1
ATOM 1074 N N . ILE A 1 135 ? -7.067 -4.570 6.252 1.00 92.38 135 ILE A N 1
ATOM 1075 C CA . ILE A 1 135 ? -6.298 -5.802 6.030 1.00 92.38 135 ILE A CA 1
ATOM 1076 C C . ILE A 1 135 ? -4.811 -5.548 6.290 1.00 92.38 135 ILE A C 1
ATOM 1078 O O . ILE A 1 135 ? -4.175 -6.335 6.986 1.00 92.38 135 ILE A O 1
ATOM 1082 N N . MET A 1 136 ? -4.269 -4.436 5.780 1.00 90.00 136 MET A N 1
ATOM 1083 C CA . MET A 1 136 ? -2.867 -4.069 5.981 1.00 90.00 136 MET A CA 1
ATOM 1084 C C . MET A 1 136 ? -2.542 -3.818 7.457 1.00 90.00 136 MET A C 1
ATOM 1086 O O . MET A 1 136 ? -1.545 -4.328 7.950 1.00 90.00 136 MET A O 1
ATOM 1090 N N . SER A 1 137 ? -3.400 -3.098 8.186 1.00 88.50 137 SER A N 1
ATOM 1091 C CA . SER A 1 137 ? -3.202 -2.836 9.621 1.00 88.50 137 SER A CA 1
ATOM 1092 C C . SER A 1 137 ? -3.230 -4.092 10.494 1.00 88.50 137 SER A C 1
ATOM 1094 O O . SER A 1 137 ? -2.769 -4.043 11.625 1.00 88.50 137 SER A O 1
ATOM 1096 N N . LEU A 1 138 ? -3.808 -5.193 10.007 1.00 88.38 138 LEU A N 1
ATOM 1097 C CA . LEU A 1 138 ? -3.848 -6.473 10.718 1.00 88.38 138 LEU A CA 1
ATOM 1098 C C . LEU A 1 138 ? -2.668 -7.386 10.373 1.00 88.38 138 LEU A C 1
ATOM 1100 O O . LEU A 1 138 ? -2.560 -8.476 10.931 1.00 88.38 138 LEU A O 1
ATOM 1104 N N . GLN A 1 139 ? -1.807 -6.986 9.437 1.00 86.44 139 GLN A N 1
ATOM 1105 C CA . GLN A 1 139 ? -0.614 -7.756 9.117 1.00 86.44 139 GLN A CA 1
ATOM 1106 C C . GLN A 1 139 ? 0.358 -7.723 10.305 1.00 86.44 139 GLN A C 1
ATOM 1108 O O . GLN A 1 139 ? 0.567 -6.653 10.878 1.00 86.44 139 GLN A O 1
ATOM 1113 N N . PRO A 1 140 ? 0.974 -8.864 10.660 1.00 82.06 140 PRO A N 1
ATOM 1114 C CA . PRO A 1 140 ? 1.801 -8.977 11.861 1.00 82.06 140 PRO A CA 1
ATOM 1115 C C . PRO A 1 140 ? 2.991 -8.013 11.844 1.00 82.06 140 PRO A C 1
ATOM 1117 O O . PRO A 1 140 ? 3.360 -7.477 12.878 1.00 82.06 140 PRO A O 1
ATOM 1120 N N . ASP A 1 141 ? 3.522 -7.713 10.661 1.00 82.31 141 ASP A N 1
ATOM 1121 C CA . ASP A 1 141 ? 4.641 -6.788 10.461 1.00 82.31 141 ASP A CA 1
ATOM 1122 C C . ASP A 1 141 ? 4.329 -5.329 10.872 1.00 82.31 141 ASP A C 1
ATOM 1124 O O . ASP A 1 141 ? 5.246 -4.521 11.002 1.00 82.31 141 ASP A O 1
ATOM 1128 N N . PHE A 1 142 ? 3.053 -4.979 11.082 1.00 78.56 142 PHE A N 1
ATOM 1129 C CA . PHE A 1 142 ? 2.609 -3.659 11.554 1.00 78.56 142 PHE A CA 1
ATOM 1130 C C . PHE A 1 142 ? 2.087 -3.674 12.999 1.00 78.56 142 PHE A C 1
ATOM 1132 O O . PHE A 1 142 ? 1.727 -2.622 13.529 1.00 78.56 142 PHE A O 1
ATOM 1139 N N . LEU A 1 143 ? 2.040 -4.848 13.631 1.00 75.06 143 LEU A N 1
ATOM 1140 C CA . LEU A 1 143 ? 1.668 -5.035 15.032 1.00 75.06 143 LEU A CA 1
ATOM 1141 C C . LEU A 1 143 ? 2.958 -5.073 15.868 1.00 75.06 143 LEU A C 1
ATOM 1143 O O . LEU A 1 143 ? 3.377 -6.138 16.314 1.00 75.06 143 LEU A O 1
ATOM 1147 N N . ALA A 1 144 ? 3.629 -3.924 15.982 1.00 59.28 144 ALA A N 1
ATOM 1148 C CA . ALA A 1 144 ? 4.811 -3.752 16.832 1.00 59.28 144 ALA A CA 1
ATOM 1149 C C . ALA A 1 144 ? 4.429 -3.541 18.303 1.00 59.28 144 ALA A C 1
ATOM 1151 O O . ALA A 1 144 ? 3.387 -2.887 18.550 1.00 59.28 144 ALA A O 1
#

pLDDT: mean 75.03, std 16.12, range [45.0, 94.69]

Secondary structure (DSSP, 8-state):
-------------------------------------------------------------PPPPPPEEETTTTEEE-SB--TT-SS-TTPBPPHHHHHHHTT---TT--SS-TTTSSTT----SS-TTSSHHHHHHTSGGG--

Foldseek 3Di:
DDDDDDDDDDDDDDDDDDDDDDDDDDDDDDDDDDDDDDDDDPDPPDPPPCPPPPPPPPPPVDDQDDWAQFDPVRDIGHQFADQPDPPGHRHGDDLQVSCVVVVLDDPPAAQDDPCCDDDNNDPDPVCQNRHSVSVVCPTVRNVD

Sequence (144 aa):
MLTDDDSNSEDEDDDSDSEDENESDDDSDSKDEDESDDSFRPAKRQMRNKLFDEERACTTQQPVMKDTIFGPDNKLQSMVFPSNHPKYPNQPKGIKQILIERGLWHNGLRLECELCKGKNKQIDLTRINCCACKIMSLQPDFLA

Organism: Rhizophagus irregularis (strain DAOM 197198w) (NCBI:txid1432141)